Protein AF-W1WYS8-F1 (afdb_monomer_lite)

Sequence (87 aa):
ELQNRGVDVVINDTPVNEYYVNGKGKGIAKVTGEDYDAAPLGIAVKKGNTELLNKINDGLAKIKANGKYAEIYKKWFGKEPPAEDLK

Foldseek 3Di:
DQQVPPDVDDDDDPLVQVVCCVPVCPVPDDDDDDDDDDDDDDDDDDPPPVVVVVVVVVVLLVCLVVCVVQVVCCVRPVDGDDPVSSD

Radius of gyration: 17.08 Å; chains: 1; bounding box: 31×33×42 Å

Structure (mmCIF, N/CA/C/O backbone):
data_AF-W1WYS8-F1
#
_entry.id   AF-W1WYS8-F1
#
loop_
_atom_site.group_PDB
_atom_site.id
_atom_site.type_symbol
_atom_site.label_atom_id
_atom_site.label_alt_id
_atom_site.label_comp_id
_atom_site.label_asym_id
_atom_site.label_entity_id
_atom_site.label_seq_id
_atom_site.pdbx_PDB_ins_code
_atom_site.Cartn_x
_atom_site.Cartn_y
_atom_site.Cartn_z
_atom_site.occupancy
_atom_site.B_iso_or_equiv
_atom_site.auth_seq_id
_atom_site.auth_comp_id
_atom_site.auth_asym_id
_atom_site.auth_atom_id
_atom_site.pdbx_PDB_model_num
ATOM 1 N N . GLU A 1 1 ? 15.683 -15.180 -11.588 1.00 89.00 1 GLU A N 1
ATOM 2 C CA . GLU A 1 1 ? 14.918 -15.462 -12.823 1.00 89.00 1 GLU A CA 1
ATOM 3 C C . GLU A 1 1 ? 14.910 -14.323 -13.840 1.00 89.00 1 GLU A C 1
ATOM 5 O O . GLU A 1 1 ? 15.641 -14.457 -14.812 1.00 89.00 1 GLU A O 1
ATOM 10 N N . LEU A 1 2 ? 14.201 -13.198 -13.637 1.00 91.88 2 LEU A N 1
ATOM 11 C CA . LEU A 1 2 ? 14.045 -12.158 -14.681 1.00 91.88 2 LEU A CA 1
ATOM 12 C C . LEU A 1 2 ? 15.378 -11.629 -15.254 1.00 91.88 2 LEU A C 1
ATOM 14 O O . LEU A 1 2 ? 15.604 -11.672 -16.457 1.00 91.88 2 LEU A O 1
ATOM 18 N N . GLN A 1 3 ? 16.308 -11.191 -14.396 1.00 90.31 3 GLN A N 1
ATOM 19 C CA . GLN A 1 3 ? 17.613 -10.667 -14.843 1.00 90.31 3 GLN A CA 1
ATOM 20 C C . GLN A 1 3 ? 18.494 -11.728 -15.516 1.00 90.31 3 GLN A C 1
ATOM 22 O O . GLN A 1 3 ? 19.261 -11.423 -16.426 1.00 90.31 3 GLN A O 1
ATOM 27 N N . ASN A 1 4 ? 18.361 -12.980 -15.077 1.00 92.81 4 ASN A N 1
ATOM 28 C CA . ASN A 1 4 ? 19.125 -14.111 -15.595 1.00 92.81 4 ASN A CA 1
ATOM 29 C C . ASN A 1 4 ? 18.470 -14.729 -16.839 1.00 92.81 4 ASN A C 1
ATOM 31 O O . ASN A 1 4 ? 18.948 -15.754 -17.312 1.00 92.81 4 ASN A O 1
ATOM 35 N N . ARG A 1 5 ? 17.386 -14.127 -17.359 1.00 91.06 5 ARG A N 1
ATOM 36 C CA . ARG A 1 5 ? 16.603 -14.635 -18.497 1.00 91.06 5 ARG A CA 1
ATOM 37 C C . ARG A 1 5 ? 16.007 -16.032 -18.267 1.00 91.06 5 ARG A C 1
ATOM 39 O O . ARG A 1 5 ? 15.803 -16.776 -19.216 1.00 91.06 5 ARG A O 1
ATOM 46 N N . GLY A 1 6 ? 15.734 -16.385 -17.009 1.00 96.31 6 GLY A N 1
ATOM 47 C CA . 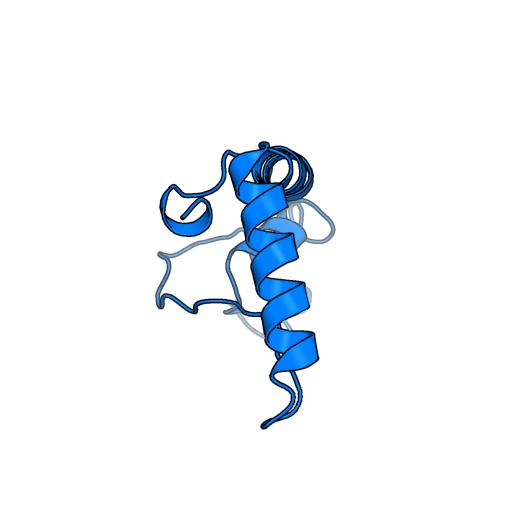GLY A 1 6 ? 15.006 -17.611 -16.657 1.00 96.31 6 GLY A CA 1
ATOM 48 C C . GLY A 1 6 ? 13.489 -17.483 -16.835 1.00 96.31 6 GLY A C 1
ATOM 49 O O . GLY A 1 6 ? 12.795 -18.487 -16.941 1.00 96.31 6 GLY A O 1
ATOM 50 N N . VAL A 1 7 ? 12.980 -16.245 -16.888 1.00 95.38 7 VAL A N 1
ATOM 51 C CA . VAL A 1 7 ? 11.585 -15.895 -17.204 1.00 95.38 7 VAL A CA 1
ATOM 52 C C . VAL A 1 7 ? 11.545 -14.584 -17.989 1.00 95.38 7 VAL A C 1
ATOM 54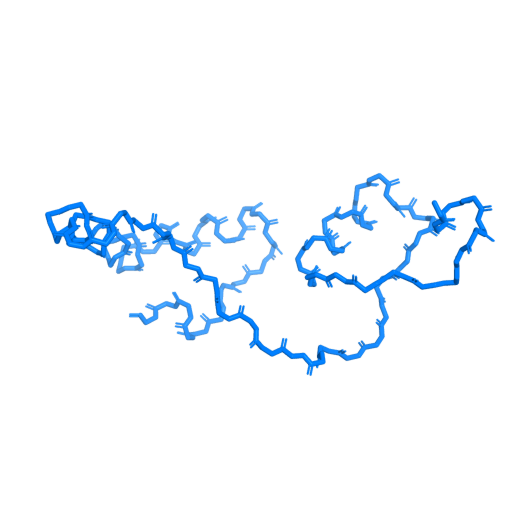 O O . VAL A 1 7 ? 12.423 -13.737 -17.802 1.00 95.38 7 VAL A O 1
ATOM 57 N N . ASP A 1 8 ? 10.503 -14.396 -18.800 1.00 93.19 8 ASP A N 1
ATOM 58 C CA . ASP A 1 8 ? 10.269 -13.153 -19.550 1.00 93.19 8 ASP A CA 1
ATOM 59 C C . ASP A 1 8 ? 9.554 -12.076 -18.718 1.00 93.19 8 ASP A C 1
ATOM 61 O O . ASP A 1 8 ? 9.776 -10.881 -18.916 1.00 93.19 8 ASP A O 1
ATOM 65 N N . VAL A 1 9 ? 8.693 -12.488 -17.778 1.00 93.38 9 VAL A N 1
ATOM 66 C CA . VAL A 1 9 ? 7.845 -11.597 -16.968 1.00 93.38 9 VAL A CA 1
ATOM 67 C C . VAL A 1 9 ? 7.757 -12.105 -15.528 1.00 93.38 9 VAL A C 1
ATOM 69 O O . VAL A 1 9 ? 7.760 -13.309 -15.275 1.00 93.38 9 VAL A O 1
ATOM 72 N N . VAL A 1 10 ? 7.662 -11.172 -14.578 1.00 92.81 10 VAL A N 1
ATOM 73 C CA . VAL A 1 10 ? 7.325 -11.434 -13.172 1.00 92.81 10 VAL A CA 1
ATOM 74 C C . VAL A 1 10 ? 6.040 -10.685 -12.844 1.00 92.81 10 VAL A C 1
ATOM 76 O O . VAL A 1 10 ? 5.922 -9.506 -13.170 1.00 92.81 10 VAL A O 1
ATOM 79 N N . ILE A 1 11 ? 5.102 -11.367 -12.189 1.00 91.94 11 ILE A N 1
ATOM 80 C CA . ILE A 1 11 ? 3.842 -10.789 -11.714 1.00 91.94 11 ILE A CA 1
ATOM 81 C C . ILE A 1 11 ? 3.943 -10.615 -10.199 1.00 91.94 11 ILE A C 1
ATOM 83 O O . ILE A 1 11 ? 4.343 -11.541 -9.494 1.00 91.94 11 ILE A O 1
ATOM 87 N N . ASN A 1 12 ? 3.632 -9.413 -9.718 1.00 91.88 12 ASN A N 1
ATOM 88 C CA . ASN A 1 12 ? 3.636 -9.044 -8.304 1.00 91.88 12 ASN A CA 1
ATOM 89 C C . ASN A 1 12 ? 2.826 -7.751 -8.116 1.00 91.88 12 ASN A C 1
ATOM 91 O O . ASN A 1 12 ? 2.463 -7.116 -9.107 1.00 91.88 12 ASN A O 1
ATOM 95 N N . ASP A 1 13 ? 2.622 -7.337 -6.869 1.00 91.25 13 ASP A N 1
ATOM 96 C CA . ASP A 1 13 ? 1.947 -6.091 -6.519 1.00 91.25 13 ASP A CA 1
ATOM 97 C C . ASP A 1 13 ? 2.602 -4.886 -7.213 1.00 91.25 13 ASP A C 1
ATOM 99 O O . ASP A 1 13 ? 3.826 -4.690 -7.162 1.00 91.25 13 ASP A O 1
ATOM 103 N N . THR A 1 14 ? 1.775 -4.037 -7.822 1.00 89.75 14 THR A N 1
ATOM 104 C CA . THR A 1 14 ? 2.213 -2.863 -8.591 1.00 89.75 14 THR A CA 1
ATOM 105 C C . THR A 1 14 ? 3.182 -1.963 -7.816 1.00 89.75 14 THR A C 1
ATOM 107 O O . THR A 1 14 ? 4.251 -1.669 -8.357 1.00 89.75 14 THR A O 1
ATOM 110 N N . PRO A 1 15 ? 2.945 -1.609 -6.534 1.00 90.00 15 PRO A N 1
ATOM 111 C CA . PRO A 1 15 ? 3.883 -0.771 -5.788 1.00 90.00 15 PRO A CA 1
ATOM 112 C C . PRO A 1 15 ? 5.255 -1.426 -5.554 1.00 90.00 15 PRO A C 1
ATOM 114 O O . PRO A 1 15 ? 6.274 -0.734 -5.513 1.00 90.00 15 PRO A O 1
ATOM 117 N N . VAL A 1 16 ? 5.316 -2.758 -5.430 1.00 92.75 16 VAL A N 1
ATOM 118 C CA . VAL A 1 16 ? 6.583 -3.496 -5.275 1.00 92.75 16 VAL A CA 1
ATOM 119 C C . VAL A 1 16 ? 7.373 -3.459 -6.580 1.00 92.75 16 VAL A C 1
ATOM 121 O O . VAL A 1 16 ? 8.580 -3.196 -6.576 1.00 92.75 16 VAL A O 1
ATOM 124 N N . ASN A 1 17 ? 6.686 -3.673 -7.702 1.00 93.06 17 ASN A N 1
ATOM 125 C CA . ASN A 1 17 ? 7.290 -3.596 -9.025 1.00 93.06 17 ASN A CA 1
ATOM 126 C C . ASN A 1 17 ? 7.774 -2.174 -9.336 1.00 93.06 17 ASN A C 1
ATOM 128 O O . ASN A 1 17 ? 8.928 -2.007 -9.734 1.00 93.06 17 ASN A O 1
ATOM 132 N N . GLU A 1 18 ? 6.945 -1.154 -9.090 1.00 91.81 18 GLU A N 1
ATOM 133 C CA . GLU A 1 18 ? 7.298 0.264 -9.242 1.00 91.81 18 GLU A CA 1
ATOM 134 C C . GLU A 1 18 ? 8.533 0.628 -8.406 1.00 91.81 18 GLU A C 1
ATOM 136 O O . GLU A 1 18 ? 9.465 1.261 -8.909 1.00 91.81 18 GLU A O 1
ATOM 141 N N . TYR A 1 19 ? 8.591 0.189 -7.146 1.00 93.31 19 TYR A N 1
ATOM 142 C CA . TYR A 1 19 ? 9.753 0.420 -6.289 1.00 93.31 19 TYR A CA 1
ATOM 143 C C . TYR A 1 19 ? 11.024 -0.229 -6.854 1.00 93.31 19 TYR A C 1
ATOM 145 O O . TYR A 1 19 ? 12.085 0.401 -6.910 1.00 93.31 19 TYR A O 1
ATOM 153 N N . TYR A 1 20 ? 10.931 -1.479 -7.316 1.00 94.06 20 TYR A N 1
ATOM 154 C CA . TYR A 1 20 ? 12.070 -2.185 -7.895 1.00 94.06 20 TYR A CA 1
ATOM 155 C C . TYR A 1 20 ? 12.589 -1.497 -9.162 1.00 94.06 20 TYR A C 1
ATOM 157 O O . TYR A 1 20 ? 13.788 -1.217 -9.236 1.00 94.06 20 TYR A O 1
ATOM 165 N N . VAL A 1 21 ? 11.720 -1.184 -10.132 1.00 94.19 21 VAL A N 1
ATOM 166 C CA . VAL A 1 21 ? 12.142 -0.575 -11.410 1.00 94.19 21 VAL A CA 1
ATOM 167 C C . VAL A 1 21 ? 12.691 0.841 -11.238 1.00 94.19 21 VAL A C 1
ATOM 169 O O . VAL A 1 21 ? 13.552 1.253 -12.011 1.00 94.19 21 VAL A O 1
ATOM 172 N N . ASN A 1 22 ? 12.257 1.573 -10.208 1.00 91.62 22 ASN A N 1
ATOM 173 C CA . ASN A 1 22 ? 12.799 2.896 -9.889 1.00 91.62 22 ASN A CA 1
ATOM 174 C C . ASN A 1 22 ? 14.116 2.838 -9.092 1.00 91.62 22 ASN A C 1
ATOM 176 O O . ASN A 1 22 ? 14.834 3.836 -9.020 1.00 91.62 22 ASN A O 1
ATOM 180 N N . GLY A 1 23 ? 14.452 1.677 -8.524 1.00 92.56 23 GLY A N 1
ATOM 181 C CA . GLY A 1 23 ? 15.684 1.426 -7.782 1.00 92.56 23 GLY A CA 1
ATOM 182 C C . GLY A 1 23 ? 16.604 0.437 -8.497 1.00 92.56 23 GLY A C 1
ATOM 183 O O . GLY A 1 23 ? 17.199 0.737 -9.530 1.00 92.56 23 GLY A O 1
ATOM 184 N N . LYS A 1 24 ? 16.746 -0.763 -7.922 1.00 92.88 24 LYS A N 1
ATOM 185 C CA . LYS A 1 24 ? 17.700 -1.792 -8.383 1.00 92.88 24 LYS A CA 1
ATOM 186 C C . LYS A 1 24 ? 17.417 -2.317 -9.793 1.00 92.88 24 LYS A C 1
ATOM 188 O O . LYS A 1 24 ? 18.330 -2.807 -10.445 1.00 92.88 24 LYS A O 1
ATOM 193 N N . GLY A 1 25 ? 16.167 -2.259 -10.235 1.00 93.31 25 GLY A N 1
ATOM 194 C CA . GLY A 1 25 ? 15.722 -2.691 -11.556 1.00 93.31 25 GLY A CA 1
ATOM 195 C C . GLY A 1 25 ? 15.833 -1.617 -12.634 1.00 93.31 25 GLY A C 1
ATOM 196 O O . GLY A 1 25 ? 15.452 -1.879 -13.775 1.00 93.31 25 GLY A O 1
ATOM 197 N N . LYS A 1 26 ? 16.330 -0.418 -12.306 1.00 95.44 26 LYS A N 1
ATOM 198 C CA . LYS A 1 26 ? 16.388 0.702 -13.247 1.00 95.44 26 LYS A CA 1
ATOM 199 C C . LYS A 1 26 ? 17.257 0.361 -14.456 1.00 95.44 26 LYS A C 1
ATOM 201 O O . LYS A 1 26 ? 18.426 0.017 -14.314 1.00 95.44 26 LYS A O 1
ATOM 206 N N . GLY A 1 27 ? 16.668 0.458 -15.649 1.00 94.00 27 GLY A N 1
ATOM 207 C CA . GLY A 1 27 ? 17.317 0.088 -16.914 1.00 94.00 27 GLY A CA 1
ATOM 208 C C . GLY A 1 27 ? 17.407 -1.421 -17.171 1.00 94.00 27 GLY A C 1
ATOM 209 O O . GLY A 1 27 ? 17.901 -1.822 -18.219 1.00 94.00 27 GLY A O 1
ATOM 210 N N . ILE A 1 28 ? 16.917 -2.249 -16.244 1.00 92.94 28 ILE A N 1
ATOM 211 C CA . ILE A 1 28 ? 16.922 -3.714 -16.341 1.00 92.94 28 ILE A CA 1
ATOM 212 C C . ILE A 1 28 ? 15.510 -4.245 -16.600 1.00 92.94 28 ILE A C 1
ATOM 214 O O . ILE A 1 28 ? 15.331 -5.170 -17.386 1.00 92.94 28 ILE A O 1
ATOM 218 N N . ALA A 1 29 ? 14.506 -3.654 -15.954 1.00 94.81 29 ALA A N 1
ATOM 219 C CA . ALA A 1 29 ? 13.105 -4.024 -16.095 1.00 94.81 29 ALA A CA 1
ATOM 220 C C . ALA A 1 29 ? 12.222 -2.778 -16.233 1.00 94.81 29 ALA A C 1
ATOM 222 O O . ALA A 1 29 ? 12.614 -1.668 -15.867 1.00 94.81 29 ALA A O 1
ATOM 223 N N . LYS A 1 30 ? 11.007 -2.981 -16.745 1.00 94.50 30 LYS A N 1
ATOM 224 C CA . LYS A 1 30 ? 9.940 -1.979 -16.789 1.00 94.50 30 LYS A CA 1
ATOM 225 C C . LYS A 1 30 ? 8.630 -2.617 -16.341 1.00 94.50 30 LYS A C 1
ATOM 227 O O . LYS A 1 30 ? 8.409 -3.796 -16.609 1.00 94.50 30 LYS A O 1
ATOM 232 N N . VAL A 1 31 ? 7.772 -1.833 -15.697 1.00 93.06 31 VAL A N 1
ATOM 233 C CA . VAL A 1 31 ? 6.385 -2.238 -15.435 1.00 93.06 31 VAL A CA 1
ATOM 234 C C . VAL A 1 31 ? 5.604 -2.168 -16.750 1.00 93.06 31 VAL A C 1
ATOM 236 O O . VAL A 1 31 ? 5.819 -1.260 -17.556 1.00 93.06 31 VAL A O 1
ATOM 239 N N . THR A 1 32 ? 4.756 -3.161 -17.007 1.00 91.25 32 THR A N 1
ATOM 240 C CA . THR A 1 32 ? 3.922 -3.253 -18.211 1.00 91.25 32 THR A CA 1
ATOM 241 C C . THR A 1 32 ? 2.667 -4.076 -17.924 1.00 91.25 32 THR A C 1
ATOM 243 O O . THR A 1 32 ? 2.647 -4.820 -16.946 1.00 91.25 32 THR A O 1
ATOM 246 N N . GLY A 1 33 ? 1.657 -3.962 -18.788 1.00 87.50 33 GLY A N 1
ATOM 247 C CA . GLY A 1 33 ? 0.334 -4.544 -18.567 1.00 87.50 33 GLY A CA 1
ATOM 248 C C . GLY A 1 33 ? -0.595 -3.616 -17.785 1.00 87.50 33 GLY A C 1
ATOM 249 O O . GLY A 1 33 ? -0.210 -2.508 -17.410 1.00 87.50 33 GLY A O 1
ATOM 250 N N . GLU A 1 34 ? -1.823 -4.081 -17.592 1.00 86.25 34 GLU A N 1
ATOM 251 C CA . GLU A 1 34 ? -2.832 -3.442 -16.745 1.00 86.25 34 GLU A CA 1
ATOM 252 C C . GLU A 1 34 ? -2.892 -4.156 -15.390 1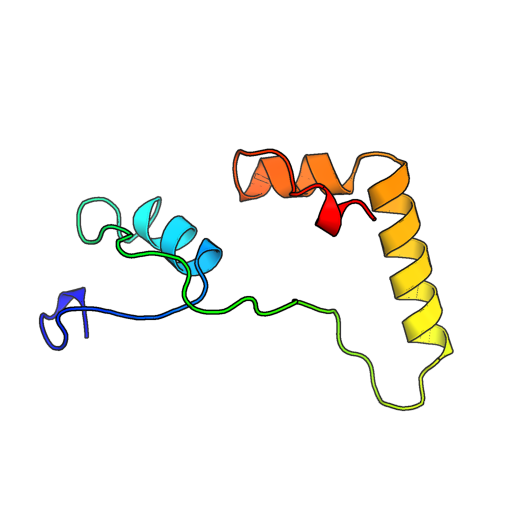.00 86.25 34 GLU A C 1
ATOM 254 O O . GLU A 1 34 ? -2.524 -5.331 -15.285 1.00 86.25 34 GLU A O 1
ATOM 259 N N . ASP A 1 35 ? -3.361 -3.449 -14.360 1.00 83.12 35 ASP A N 1
ATOM 260 C CA . ASP A 1 35 ? -3.626 -4.060 -13.060 1.00 83.12 35 ASP A CA 1
ATOM 261 C C . ASP A 1 35 ? -4.715 -5.133 -13.223 1.00 83.12 35 ASP A C 1
ATOM 263 O O . ASP A 1 35 ? -5.809 -4.864 -13.717 1.00 83.12 35 ASP A O 1
ATOM 267 N N . TYR A 1 36 ? -4.385 -6.368 -12.843 1.00 74.38 36 TYR A N 1
ATOM 268 C CA . TYR A 1 36 ? -5.220 -7.542 -13.107 1.00 74.38 36 TYR A CA 1
ATOM 269 C C . TYR A 1 36 ? -6.245 -7.820 -11.996 1.00 74.38 36 TYR A C 1
ATOM 271 O O . TYR A 1 36 ? -7.359 -8.234 -12.297 1.00 74.38 36 TYR A O 1
ATOM 279 N N . ASP A 1 37 ? -5.893 -7.565 -10.729 1.00 79.12 37 ASP A N 1
ATOM 280 C CA . ASP A 1 37 ? -6.746 -7.819 -9.562 1.00 79.12 37 ASP A CA 1
ATOM 281 C C . ASP A 1 37 ? -6.568 -6.736 -8.488 1.00 79.12 37 ASP A C 1
ATOM 283 O O . ASP A 1 37 ? -5.452 -6.311 -8.183 1.00 79.12 37 ASP A O 1
ATOM 287 N N . ALA A 1 38 ? -7.675 -6.331 -7.859 1.00 72.38 38 ALA A N 1
ATOM 288 C CA . ALA A 1 38 ? -7.647 -5.461 -6.687 1.00 72.38 38 ALA A CA 1
ATOM 289 C C . ALA A 1 38 ? -7.469 -6.299 -5.410 1.00 72.38 38 ALA A C 1
ATOM 291 O O . ALA A 1 38 ? -8.365 -7.046 -5.013 1.00 72.38 38 ALA A O 1
ATOM 292 N N . ALA A 1 39 ? -6.328 -6.141 -4.738 1.00 79.12 39 ALA A N 1
ATOM 293 C CA . ALA A 1 39 ? -6.031 -6.800 -3.469 1.00 79.12 39 ALA A CA 1
ATOM 294 C C . ALA A 1 39 ? -6.008 -5.771 -2.321 1.00 79.12 39 ALA A C 1
ATOM 296 O O . ALA A 1 39 ? -5.004 -5.079 -2.138 1.00 79.12 39 ALA A O 1
ATOM 297 N N . PRO A 1 40 ? -7.090 -5.633 -1.530 1.00 83.19 40 PRO A N 1
ATOM 298 C CA . PRO A 1 40 ? -7.090 -4.717 -0.396 1.00 83.19 40 PRO A CA 1
ATOM 299 C C . PRO A 1 40 ? -6.074 -5.166 0.663 1.00 83.19 40 PRO A C 1
ATOM 301 O O . PRO A 1 40 ? -6.108 -6.302 1.141 1.00 83.19 40 PRO A O 1
ATOM 304 N N . LEU A 1 41 ? -5.182 -4.254 1.054 1.00 88.81 41 LEU A N 1
ATOM 305 C CA . LEU A 1 41 ? -4.179 -4.486 2.093 1.00 88.81 41 LEU A CA 1
ATOM 306 C C . LEU A 1 41 ? -4.717 -4.096 3.474 1.00 88.81 41 LEU A C 1
ATOM 308 O O . LEU A 1 41 ? -5.455 -3.123 3.624 1.00 88.81 41 LEU A O 1
ATOM 312 N N . GLY A 1 42 ? -4.313 -4.834 4.509 1.00 92.31 42 GLY A N 1
ATOM 313 C CA . GLY A 1 42 ? -4.761 -4.589 5.878 1.00 92.31 42 GLY A CA 1
ATOM 314 C C . GLY A 1 42 ? -3.736 -4.989 6.932 1.00 92.31 42 GLY A C 1
ATOM 315 O O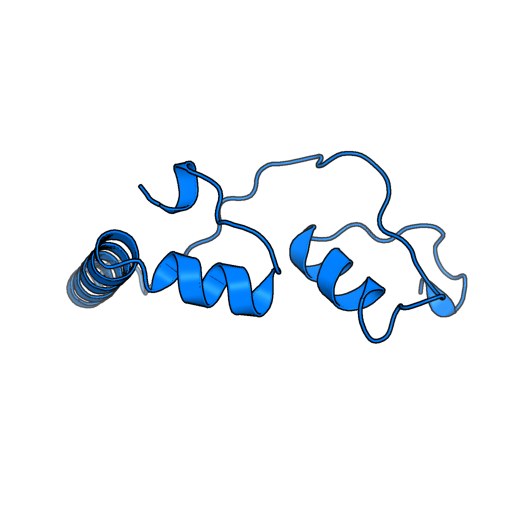 . GLY A 1 42 ? -2.864 -5.826 6.704 1.00 92.31 42 GLY A O 1
ATOM 316 N N . ILE A 1 43 ? -3.861 -4.390 8.118 1.00 96.25 43 ILE A N 1
ATOM 317 C CA . ILE A 1 43 ? -3.051 -4.743 9.287 1.00 96.25 43 ILE A CA 1
ATOM 318 C C . ILE A 1 43 ? -3.766 -5.869 10.037 1.00 96.25 43 ILE A C 1
ATOM 320 O O . ILE A 1 43 ? -4.825 -5.662 10.629 1.00 96.25 43 ILE A O 1
ATOM 324 N N . ALA A 1 44 ? -3.193 -7.070 10.010 1.00 96.88 44 ALA A N 1
ATOM 325 C CA . ALA A 1 44 ? -3.768 -8.229 10.682 1.00 96.88 44 ALA A CA 1
ATOM 326 C C . ALA A 1 44 ? -3.504 -8.210 12.199 1.00 96.88 44 ALA A C 1
ATOM 328 O O . ALA A 1 44 ? -2.410 -7.880 12.658 1.00 96.88 44 ALA A O 1
ATOM 329 N N . VAL A 1 45 ? -4.497 -8.644 12.980 1.00 97.94 45 VAL A N 1
ATOM 330 C CA . VAL A 1 45 ? -4.382 -8.877 14.430 1.00 97.94 45 VAL A CA 1
ATOM 331 C C . VAL A 1 45 ? -4.877 -10.277 14.791 1.00 97.94 45 VAL A C 1
ATOM 333 O O . VAL A 1 45 ? -5.634 -10.897 14.042 1.00 97.94 45 VAL A O 1
ATOM 336 N N . LYS A 1 46 ? -4.476 -10.792 15.962 1.00 98.25 46 LYS A N 1
ATOM 337 C CA . LYS A 1 46 ? -4.962 -12.087 16.466 1.00 98.25 46 LYS A CA 1
ATOM 338 C C . LYS A 1 46 ? -6.493 -12.076 16.570 1.00 98.25 46 LYS A C 1
ATOM 340 O O . LYS A 1 46 ? -7.065 -11.170 17.176 1.00 98.25 46 LYS A O 1
ATOM 345 N N . LYS A 1 47 ? -7.151 -13.117 16.045 1.00 98.19 47 LYS A N 1
ATOM 346 C CA . LYS A 1 47 ? -8.612 -13.282 16.131 1.00 98.19 47 LYS A CA 1
ATOM 347 C C . LYS A 1 47 ? -9.089 -13.156 17.585 1.00 98.19 47 LYS A C 1
ATOM 349 O O . LYS A 1 47 ? -8.526 -13.788 18.477 1.00 98.19 47 LYS A O 1
ATOM 354 N N . GLY A 1 48 ? -10.115 -12.335 17.806 1.00 98.31 48 GLY A N 1
ATOM 355 C CA . GLY A 1 48 ? -10.677 -12.044 19.130 1.00 98.31 48 GLY A CA 1
ATOM 356 C C . GLY A 1 48 ? -9.989 -10.909 19.900 1.00 98.31 48 GLY A C 1
ATOM 357 O O . GLY A 1 48 ? -10.533 -10.468 20.906 1.00 98.31 48 GLY A O 1
ATOM 358 N N . ASN A 1 49 ? -8.846 -10.387 19.439 1.00 98.56 49 ASN A N 1
ATOM 359 C CA . ASN A 1 49 ? -8.198 -9.231 20.066 1.00 98.56 49 ASN A CA 1
ATOM 360 C C . ASN A 1 49 ? -8.835 -7.913 19.594 1.00 98.56 49 ASN A C 1
ATOM 362 O O . ASN A 1 49 ? -8.275 -7.181 18.776 1.00 98.56 49 ASN A O 1
ATOM 366 N N . THR A 1 50 ? -10.036 -7.636 20.095 1.00 98.31 50 THR A N 1
ATOM 367 C CA . THR A 1 50 ? -10.809 -6.436 19.746 1.00 98.31 50 THR A CA 1
ATOM 368 C C . THR A 1 50 ? -10.169 -5.153 20.268 1.00 98.31 50 THR A C 1
ATOM 370 O O . THR A 1 50 ? -10.264 -4.120 19.614 1.00 98.31 50 THR A O 1
ATOM 373 N N . GLU A 1 51 ? -9.461 -5.207 21.398 1.00 98.44 51 GLU A N 1
ATOM 374 C CA . GLU A 1 51 ? -8.775 -4.039 21.954 1.00 98.44 51 GLU A CA 1
ATOM 375 C C . GLU A 1 51 ? -7.692 -3.516 20.999 1.00 98.44 51 GLU A C 1
ATOM 377 O O . GLU A 1 51 ? -7.665 -2.325 20.682 1.00 98.44 51 GLU A O 1
ATOM 382 N N . LEU A 1 52 ? -6.814 -4.398 20.507 1.00 98.50 52 LEU A N 1
ATOM 383 C CA . LEU A 1 52 ? -5.768 -4.002 19.565 1.00 98.50 52 LEU A CA 1
ATOM 384 C C . LEU A 1 52 ? -6.357 -3.574 18.219 1.00 98.50 52 LEU A C 1
ATOM 386 O O . LEU A 1 52 ? -5.903 -2.581 17.652 1.00 98.50 52 LEU A O 1
ATOM 390 N N . LEU A 1 53 ? -7.378 -4.292 17.735 1.00 98.56 53 LEU A N 1
ATOM 391 C CA . LEU A 1 53 ? -8.087 -3.937 16.507 1.00 98.56 53 LEU A CA 1
ATOM 392 C C . LEU A 1 53 ? -8.603 -2.494 16.567 1.00 98.56 53 LEU A C 1
ATOM 394 O O . LEU A 1 53 ? -8.328 -1.702 15.669 1.00 98.56 53 LEU A O 1
ATOM 398 N N . ASN A 1 54 ? -9.294 -2.142 17.654 1.00 98.56 54 ASN A N 1
ATOM 399 C CA . ASN A 1 54 ? -9.871 -0.813 17.830 1.00 98.56 54 ASN A CA 1
ATOM 400 C C . ASN A 1 54 ? -8.783 0.263 17.915 1.00 98.56 54 ASN A C 1
ATOM 402 O O . ASN A 1 54 ? -8.875 1.272 17.225 1.00 98.56 54 ASN A O 1
ATOM 406 N N . LYS A 1 55 ? -7.700 0.023 18.669 1.00 98.56 55 LYS A N 1
ATOM 407 C CA . LYS A 1 55 ? -6.574 0.972 18.753 1.00 98.56 55 LYS A CA 1
ATOM 408 C C . LYS A 1 55 ? -5.931 1.245 17.389 1.00 98.56 55 LYS A C 1
ATOM 410 O O . LYS A 1 55 ? -5.588 2.392 17.101 1.00 98.56 55 LYS A O 1
ATOM 415 N N . ILE A 1 56 ? -5.757 0.213 16.559 1.00 98.38 56 ILE A N 1
ATOM 416 C CA . ILE A 1 56 ? -5.194 0.356 15.208 1.00 98.38 56 ILE A CA 1
ATOM 417 C C . ILE A 1 56 ? -6.150 1.143 14.312 1.00 98.38 56 ILE A C 1
ATOM 419 O O . ILE A 1 56 ? -5.715 2.093 13.662 1.00 98.38 56 ILE A O 1
ATOM 423 N N . ASN A 1 57 ? -7.439 0.794 14.313 1.00 97.88 57 ASN A N 1
ATOM 424 C CA . ASN A 1 57 ? -8.447 1.478 13.504 1.00 97.88 57 ASN A CA 1
ATOM 425 C C . ASN A 1 57 ? -8.577 2.959 13.889 1.00 97.88 57 ASN A C 1
ATOM 427 O O . ASN A 1 57 ? -8.557 3.819 13.011 1.00 97.88 57 ASN A O 1
ATOM 431 N N . ASP A 1 58 ? -8.611 3.272 15.187 1.00 98.25 58 ASP A N 1
ATOM 432 C CA . ASP A 1 58 ? -8.665 4.651 15.683 1.00 98.25 58 ASP A CA 1
ATOM 433 C C . ASP A 1 58 ? -7.418 5.449 15.283 1.00 98.25 58 ASP A C 1
ATOM 435 O O . ASP A 1 58 ? -7.504 6.614 14.891 1.00 98.25 58 ASP A O 1
ATOM 439 N N . GLY A 1 59 ? -6.237 4.832 15.387 1.00 98.12 59 GLY A N 1
ATOM 440 C CA . GLY A 1 59 ? -4.980 5.440 14.957 1.00 98.12 59 GLY A CA 1
ATOM 441 C C . GLY A 1 59 ? -4.968 5.730 13.457 1.00 98.12 59 GLY A C 1
ATOM 442 O O . GLY A 1 59 ? -4.613 6.838 13.048 1.00 98.12 59 GLY A O 1
ATOM 443 N N . LEU A 1 60 ? -5.408 4.764 12.647 1.00 97.50 60 LEU A N 1
ATOM 444 C CA . LEU A 1 60 ? -5.496 4.897 11.197 1.00 97.50 60 LEU A CA 1
ATOM 445 C C . LEU A 1 60 ? -6.477 6.009 10.795 1.00 97.50 60 LEU A C 1
ATOM 447 O O . LEU A 1 60 ? -6.130 6.865 9.984 1.00 97.50 60 LEU A O 1
ATOM 451 N N . ALA A 1 61 ? -7.657 6.059 11.417 1.00 97.12 61 ALA A N 1
ATOM 452 C CA . ALA A 1 61 ? -8.642 7.112 11.183 1.00 97.12 61 ALA A CA 1
ATOM 453 C C . ALA A 1 61 ? -8.077 8.507 11.506 1.00 97.12 61 ALA A C 1
ATOM 455 O O . ALA A 1 61 ? -8.234 9.441 10.719 1.00 97.12 61 ALA A O 1
ATOM 456 N N . LYS A 1 62 ? -7.346 8.650 12.621 1.00 98.12 62 LYS A N 1
ATOM 457 C CA 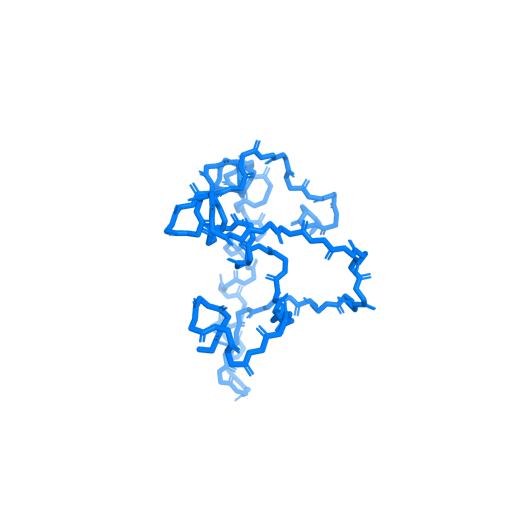. LYS A 1 62 ? -6.714 9.924 13.005 1.00 98.12 62 LYS A CA 1
ATOM 458 C C . LYS A 1 62 ? -5.684 10.398 11.980 1.00 98.12 62 LYS A C 1
ATOM 460 O O . LYS A 1 62 ? -5.684 11.581 11.647 1.00 98.12 62 LYS A O 1
ATOM 465 N N . ILE A 1 63 ? -4.822 9.507 11.475 1.00 97.81 63 ILE A N 1
ATOM 466 C CA . ILE A 1 63 ? -3.799 9.896 10.486 1.00 97.81 63 ILE A CA 1
ATOM 467 C C . ILE A 1 63 ? -4.385 10.175 9.099 1.00 97.81 63 ILE A C 1
ATOM 469 O O . ILE A 1 63 ? -3.812 10.957 8.343 1.00 97.81 63 ILE A O 1
ATOM 473 N N . LYS A 1 64 ? -5.519 9.554 8.753 1.00 96.31 64 LYS A N 1
ATOM 474 C CA . LYS A 1 64 ? -6.267 9.888 7.536 1.00 96.31 64 LYS A CA 1
ATOM 475 C C . LYS A 1 64 ? -6.888 11.279 7.663 1.00 96.31 64 LYS A C 1
ATOM 477 O O . LYS A 1 64 ? -6.628 12.141 6.830 1.00 96.31 64 LYS A O 1
ATOM 482 N N . ALA A 1 65 ? -7.606 11.531 8.759 1.00 96.69 65 ALA A N 1
ATOM 483 C CA . ALA A 1 65 ? -8.305 12.793 9.000 1.00 96.69 65 ALA A CA 1
ATOM 484 C C . ALA A 1 65 ? -7.371 14.011 9.092 1.00 96.69 65 ALA A C 1
ATOM 486 O O . ALA A 1 65 ? -7.740 15.101 8.664 1.00 96.69 65 ALA A O 1
ATOM 487 N N . ASN A 1 66 ? -6.165 13.846 9.642 1.00 97.31 66 ASN A N 1
ATOM 488 C CA . ASN A 1 66 ? -5.213 14.950 9.795 1.00 97.31 66 ASN A CA 1
ATOM 489 C C . ASN A 1 66 ? -4.229 15.106 8.618 1.00 97.31 66 ASN A C 1
ATOM 491 O O . ASN A 1 66 ? -3.293 15.894 8.719 1.00 97.31 66 ASN A O 1
ATOM 495 N N . GLY A 1 67 ? -4.402 14.347 7.529 1.00 97.00 67 GLY A N 1
ATOM 496 C CA . GLY A 1 67 ? -3.558 14.421 6.331 1.00 97.00 67 GLY A CA 1
ATOM 497 C C . GLY A 1 67 ? -2.206 13.706 6.436 1.00 97.00 67 GLY A C 1
ATOM 498 O O . GLY A 1 67 ? -1.503 13.582 5.430 1.00 97.00 67 GLY A O 1
ATOM 499 N N . LYS A 1 68 ? -1.841 13.159 7.604 1.00 98.12 68 LYS A N 1
ATOM 500 C CA . LYS A 1 68 ? -0.557 12.468 7.786 1.00 98.12 68 LYS A CA 1
ATOM 501 C C . LYS A 1 68 ? -0.427 11.231 6.903 1.00 98.12 68 LYS A C 1
ATOM 503 O O . LYS A 1 68 ? 0.670 10.919 6.442 1.00 98.12 68 LYS A O 1
ATOM 508 N N . TYR A 1 69 ? -1.537 10.544 6.643 1.00 97.56 69 TYR A N 1
ATOM 509 C CA . TYR A 1 69 ? -1.575 9.427 5.705 1.00 97.56 69 TYR A CA 1
ATOM 510 C C . TYR A 1 69 ? -1.127 9.864 4.303 1.00 97.56 69 TYR A C 1
ATOM 512 O O . TYR A 1 69 ? -0.246 9.234 3.723 1.00 97.56 69 TYR A O 1
ATOM 520 N N . ALA A 1 70 ? -1.648 10.986 3.797 1.00 97.56 70 ALA A N 1
ATOM 521 C CA . ALA A 1 70 ? -1.273 11.514 2.487 1.00 97.56 70 ALA A CA 1
ATOM 522 C C . ALA A 1 70 ? 0.205 11.937 2.434 1.00 97.56 70 ALA A C 1
ATOM 524 O O . ALA A 1 70 ? 0.880 11.673 1.442 1.00 97.56 70 ALA A O 1
ATOM 525 N N . GLU A 1 71 ? 0.750 12.524 3.507 1.00 98.19 71 GLU A N 1
ATOM 526 C CA . GLU A 1 71 ? 2.191 12.816 3.601 1.00 98.19 71 GLU A CA 1
ATOM 527 C C . GLU A 1 71 ? 3.051 11.550 3.486 1.00 98.19 71 GLU A C 1
ATOM 529 O O . GLU A 1 71 ? 4.043 11.528 2.754 1.00 98.19 71 GLU A O 1
ATOM 534 N N . ILE A 1 72 ? 2.677 10.489 4.211 1.00 97.31 72 ILE A N 1
ATOM 535 C CA . ILE A 1 72 ? 3.378 9.201 4.172 1.00 97.31 72 ILE A CA 1
ATOM 536 C C . ILE A 1 72 ? 3.272 8.598 2.769 1.00 97.31 72 ILE A C 1
ATOM 538 O O . ILE A 1 72 ? 4.284 8.168 2.216 1.00 97.31 72 ILE A O 1
ATOM 542 N N . TYR A 1 73 ? 2.079 8.608 2.177 1.00 95.94 73 TYR A N 1
ATOM 543 C CA . TYR A 1 73 ? 1.836 8.051 0.852 1.00 95.94 73 TYR A CA 1
ATOM 544 C C . TYR A 1 73 ? 2.670 8.770 -0.219 1.00 95.94 73 TYR A C 1
ATOM 546 O O . TYR A 1 73 ? 3.405 8.125 -0.964 1.00 95.94 73 TYR A O 1
ATOM 554 N N . LYS A 1 74 ? 2.682 10.110 -0.225 1.00 96.12 74 LYS A N 1
ATOM 555 C CA . LYS A 1 74 ? 3.532 10.906 -1.129 1.00 96.12 74 LYS A CA 1
ATOM 556 C C . LYS A 1 74 ? 5.011 10.614 -0.954 1.00 96.12 74 LYS A C 1
ATOM 558 O O . LYS A 1 74 ? 5.731 10.515 -1.942 1.00 96.12 74 LYS A O 1
ATOM 563 N N . LYS A 1 75 ? 5.475 10.479 0.291 1.00 95.06 75 LYS A N 1
ATOM 564 C CA . LYS A 1 75 ? 6.884 10.191 0.578 1.00 95.06 75 LYS A CA 1
ATOM 565 C C . LYS A 1 75 ? 7.340 8.885 -0.077 1.00 95.06 75 LYS A C 1
ATOM 567 O O . LYS A 1 75 ? 8.472 8.822 -0.547 1.00 95.06 75 LYS A O 1
ATOM 572 N N . TRP A 1 76 ? 6.491 7.859 -0.074 1.00 92.81 76 TRP A N 1
ATOM 573 C CA . TRP A 1 76 ? 6.860 6.524 -0.552 1.00 92.81 76 TRP A CA 1
ATOM 574 C C . TRP A 1 76 ? 6.493 6.261 -2.013 1.00 92.81 76 TRP A C 1
ATOM 576 O O . TRP A 1 76 ? 7.228 5.543 -2.685 1.00 92.81 76 TRP A O 1
ATOM 586 N N . PHE A 1 77 ? 5.411 6.859 -2.513 1.00 90.44 77 PHE A N 1
ATOM 587 C CA . PHE A 1 77 ? 4.870 6.585 -3.850 1.00 90.44 77 PHE A CA 1
ATOM 588 C C . PHE A 1 77 ? 4.910 7.789 -4.799 1.00 90.44 77 PHE A C 1
ATOM 590 O O . PHE A 1 77 ? 4.585 7.652 -5.974 1.00 90.44 77 PHE A O 1
ATOM 597 N N . GLY A 1 78 ? 5.283 8.980 -4.319 1.00 90.81 78 GLY A N 1
ATOM 598 C CA . GLY A 1 78 ? 5.438 10.181 -5.148 1.00 90.81 78 GLY A CA 1
ATOM 599 C C . GLY A 1 78 ? 4.138 10.764 -5.718 1.00 90.81 78 GLY A C 1
ATOM 600 O O . GLY A 1 78 ? 4.199 11.692 -6.520 1.00 90.81 78 GLY A O 1
ATOM 601 N N . LYS A 1 79 ? 2.971 10.248 -5.317 1.00 92.44 79 LYS A N 1
ATOM 602 C CA . LYS A 1 79 ? 1.640 10.668 -5.787 1.00 92.44 79 LYS A CA 1
ATOM 603 C C . LYS A 1 79 ? 0.664 10.810 -4.617 1.00 92.44 79 LYS A C 1
ATOM 605 O O . LYS A 1 79 ? 1.003 10.444 -3.497 1.00 92.44 79 LYS A O 1
ATOM 610 N N . GLU A 1 80 ? -0.511 11.389 -4.852 1.00 95.06 80 GLU A N 1
ATOM 611 C CA . GLU A 1 80 ? -1.592 11.406 -3.853 1.00 95.06 80 GLU A CA 1
ATOM 612 C C . GLU A 1 80 ? -2.147 9.989 -3.633 1.00 95.06 80 GLU A C 1
ATOM 614 O O . GLU A 1 80 ? -2.155 9.195 -4.583 1.00 95.06 80 GLU A O 1
ATOM 619 N N . PRO A 1 81 ? -2.617 9.658 -2.416 1.00 93.56 81 PRO A N 1
ATOM 620 C CA . PRO A 1 81 ? -3.356 8.425 -2.202 1.00 93.56 81 PRO A CA 1
ATOM 621 C C . PRO A 1 81 ? -4.681 8.445 -2.982 1.00 93.56 81 PRO A C 1
ATOM 623 O O . PRO A 1 81 ? -5.295 9.509 -3.121 1.00 93.56 81 PRO A O 1
ATOM 626 N N . PRO A 1 82 ? -5.154 7.283 -3.459 1.00 90.31 82 PRO A N 1
ATOM 627 C CA . PRO A 1 82 ? -6.511 7.125 -3.960 1.00 90.31 82 PRO A CA 1
ATOM 628 C C . PRO A 1 82 ? -7.559 7.592 -2.938 1.00 90.31 82 PRO A C 1
ATOM 630 O O . PRO A 1 82 ? -7.353 7.520 -1.724 1.00 90.31 82 PRO A O 1
ATOM 633 N N . ALA A 1 83 ? -8.708 8.077 -3.413 1.00 88.81 83 ALA A N 1
ATOM 634 C CA . ALA A 1 83 ? -9.741 8.633 -2.535 1.00 88.81 83 ALA A CA 1
ATOM 635 C C . ALA A 1 83 ? -10.346 7.572 -1.600 1.00 88.81 83 ALA A C 1
ATOM 637 O O . ALA A 1 83 ? -10.774 7.882 -0.491 1.00 88.81 83 ALA A O 1
ATOM 638 N N . GLU A 1 84 ? -10.380 6.319 -2.041 1.00 85.88 84 GLU A N 1
ATOM 639 C CA . GLU A 1 84 ? -10.772 5.149 -1.267 1.00 85.88 84 GLU A CA 1
ATOM 640 C C . GLU A 1 84 ? -9.850 4.884 -0.072 1.00 85.88 84 GLU A C 1
ATOM 642 O O . GLU A 1 84 ? -10.346 4.505 0.987 1.00 85.88 84 GLU A O 1
ATOM 647 N N . ASP A 1 85 ? -8.554 5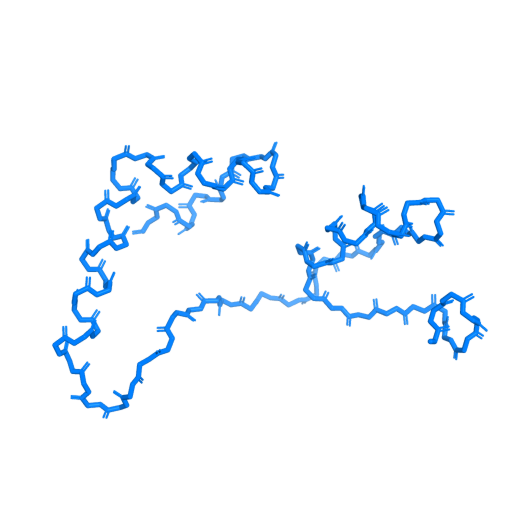.184 -0.189 1.00 85.12 85 ASP A N 1
ATOM 648 C CA . ASP A 1 85 ? -7.580 4.988 0.888 1.00 85.12 85 ASP A CA 1
ATOM 649 C C . ASP A 1 85 ? -7.681 6.067 1.972 1.00 85.12 85 ASP A C 1
ATOM 651 O O . ASP A 1 85 ? -7.187 5.882 3.085 1.00 85.12 85 ASP A O 1
ATOM 655 N N . LEU A 1 86 ? -8.347 7.187 1.680 1.00 85.94 86 LEU A N 1
ATOM 656 C CA . LEU A 1 86 ? -8.592 8.276 2.629 1.00 85.94 86 LEU A CA 1
ATOM 657 C C . LEU A 1 86 ? -9.897 8.127 3.423 1.00 85.94 86 LEU A C 1
ATOM 659 O O . LEU A 1 86 ? -10.075 8.846 4.408 1.00 85.94 86 LEU A O 1
ATOM 663 N N . LYS A 1 87 ? -10.787 7.216 3.014 1.00 73.50 87 LYS A N 1
ATOM 664 C CA . LYS A 1 87 ? -12.013 6.868 3.752 1.00 73.50 87 LYS A CA 1
ATOM 665 C C . LYS A 1 87 ? -11.690 6.011 4.972 1.00 73.50 87 LYS A C 1
ATOM 667 O O . LYS A 1 87 ? -12.382 6.178 5.994 1.00 73.50 87 LYS A O 1
#

Secondary structure (DSSP, 8-state):
-TTTTS-S-----HHHHHHHHHTTTTTT----S-------------TT-HHHHHHHHHHHHHHHHTSHHHHHHHHHHSSPPPGGGG-

pLDDT: mean 92.86, std 5.73, range [72.38, 98.56]